Protein AF-A0A7V5UKT0-F1 (afdb_monomer)

Sequence (77 aa):
MRYFGVLLLLGLPGSVGNADEPFVLVGLLHDDAAMKRPHDIELQGDLAYIPGKSGTLAIVDVADPAHPKLLSSLSDI

Structure (mmCIF, N/CA/C/O backbone):
data_AF-A0A7V5UKT0-F1
#
_entry.id   AF-A0A7V5UKT0-F1
#
loop_
_atom_site.group_PDB
_atom_site.id
_atom_site.type_symbol
_atom_site.label_atom_id
_atom_site.label_alt_id
_atom_site.label_comp_id
_atom_site.label_asym_id
_atom_site.label_entity_id
_atom_site.label_seq_id
_atom_site.pdbx_PDB_ins_code
_atom_site.Cartn_x
_atom_site.Cartn_y
_atom_site.Cartn_z
_atom_site.occupancy
_atom_site.B_iso_or_equiv
_atom_site.auth_seq_id
_atom_site.auth_comp_id
_atom_site.auth_asym_id
_atom_site.auth_atom_id
_atom_site.pdbx_PDB_model_num
ATOM 1 N N . MET A 1 1 ? 17.864 -14.382 0.470 1.00 36.75 1 MET A N 1
ATOM 2 C CA . MET A 1 1 ? 17.493 -13.109 1.123 1.00 36.75 1 MET A CA 1
ATOM 3 C C . MET A 1 1 ? 15.990 -12.922 0.947 1.00 36.75 1 MET A C 1
ATOM 5 O O . MET A 1 1 ? 15.564 -12.689 -0.175 1.00 36.75 1 MET A O 1
ATOM 9 N N . ARG A 1 2 ? 15.174 -13.153 1.983 1.00 36.16 2 ARG A N 1
ATOM 10 C CA . ARG A 1 2 ? 13.714 -12.965 1.913 1.00 36.16 2 ARG A CA 1
ATOM 11 C C . ARG A 1 2 ? 13.411 -11.522 2.317 1.00 36.16 2 ARG A C 1
ATOM 13 O O . ARG A 1 2 ? 13.589 -11.184 3.481 1.00 36.16 2 ARG A O 1
ATOM 20 N N . TYR A 1 3 ? 13.049 -10.675 1.358 1.00 37.66 3 TYR A N 1
ATOM 21 C CA . TYR A 1 3 ? 12.551 -9.332 1.651 1.00 37.66 3 TYR A CA 1
ATOM 22 C C . TYR A 1 3 ? 11.088 -9.481 2.074 1.00 37.66 3 TYR A C 1
ATOM 24 O O . TYR A 1 3 ? 10.258 -9.874 1.262 1.00 37.66 3 TYR A O 1
ATOM 32 N N . PHE A 1 4 ? 10.800 -9.271 3.358 1.00 43.12 4 PHE A N 1
ATOM 33 C CA . PHE A 1 4 ? 9.428 -9.172 3.850 1.00 43.12 4 PHE A CA 1
ATOM 34 C C . PHE A 1 4 ? 8.812 -7.867 3.330 1.00 43.12 4 PHE A C 1
ATOM 36 O O . PHE A 1 4 ? 9.471 -6.825 3.350 1.00 43.12 4 PHE A O 1
ATOM 43 N N . GLY A 1 5 ? 7.590 -7.970 2.802 1.00 43.22 5 GLY A N 1
ATOM 44 C CA . GLY A 1 5 ? 6.799 -6.864 2.267 1.00 43.22 5 GLY A CA 1
ATOM 45 C C . GLY A 1 5 ? 6.449 -5.816 3.323 1.00 43.22 5 GLY A C 1
ATOM 46 O O . GLY A 1 5 ? 6.650 -6.024 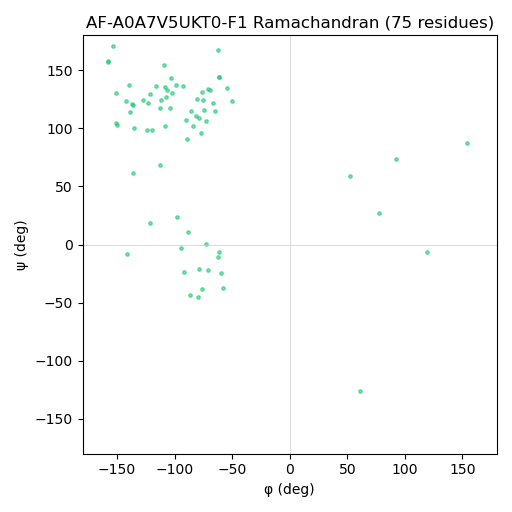4.519 1.00 43.22 5 GLY A O 1
ATOM 47 N N . VAL A 1 6 ? 5.959 -4.671 2.846 1.00 45.97 6 VAL A N 1
ATOM 48 C CA . VAL A 1 6 ? 5.600 -3.502 3.660 1.00 45.97 6 VAL A CA 1
ATOM 49 C C . VAL A 1 6 ? 4.698 -3.898 4.819 1.00 45.97 6 VAL A C 1
ATOM 51 O O . VAL A 1 6 ? 3.617 -4.445 4.621 1.00 45.97 6 VAL A O 1
ATOM 54 N N . LEU A 1 7 ? 5.136 -3.577 6.034 1.00 44.47 7 LEU A N 1
ATOM 55 C CA . LEU A 1 7 ? 4.289 -3.611 7.213 1.00 44.47 7 LEU A CA 1
ATOM 56 C C . LEU A 1 7 ? 3.524 -2.285 7.268 1.00 44.47 7 LEU A C 1
ATOM 58 O O . LEU A 1 7 ? 4.092 -1.260 7.642 1.00 44.47 7 LEU A O 1
ATOM 62 N N . LEU A 1 8 ? 2.252 -2.294 6.866 1.00 48.53 8 LEU A N 1
ATOM 63 C CA . LEU A 1 8 ? 1.365 -1.152 7.075 1.00 48.53 8 LEU A CA 1
ATOM 64 C C . LEU A 1 8 ? 0.933 -1.162 8.551 1.00 48.53 8 LEU A C 1
ATOM 66 O O . LEU A 1 8 ? 0.045 -1.913 8.948 1.00 48.53 8 LEU A O 1
ATOM 70 N N . LEU A 1 9 ? 1.623 -0.391 9.392 1.00 47.25 9 LEU A N 1
ATOM 71 C CA . LEU A 1 9 ? 1.311 -0.282 10.816 1.00 47.25 9 LEU A CA 1
ATOM 72 C C . LEU A 1 9 ? 0.289 0.849 11.018 1.00 47.25 9 LEU A C 1
ATOM 74 O O . LEU A 1 9 ? 0.669 2.004 11.184 1.00 47.25 9 LEU A O 1
ATOM 78 N N . LEU A 1 10 ? -1.007 0.535 10.985 1.00 56.78 10 LEU A N 1
ATOM 79 C CA . LEU A 1 10 ? -2.063 1.493 11.329 1.00 56.78 10 LEU A CA 1
ATOM 80 C C . LEU A 1 10 ? -2.932 0.928 12.451 1.00 56.78 10 LEU A C 1
ATOM 82 O O . LEU A 1 10 ? -3.819 0.123 12.221 1.00 56.78 10 LEU A O 1
ATOM 86 N N . GLY A 1 11 ? -2.664 1.354 13.683 1.00 43.06 11 GLY A N 1
ATOM 87 C CA . GLY A 1 11 ? -3.475 0.999 14.843 1.00 43.06 11 GLY A CA 1
ATOM 88 C C . GLY A 1 11 ? -2.670 1.058 16.130 1.00 43.06 11 GLY A C 1
ATOM 89 O O . GLY A 1 11 ? -2.110 0.053 16.559 1.00 43.06 11 GLY A O 1
ATOM 90 N N . LEU A 1 12 ? -2.617 2.241 16.744 1.00 44.88 12 LEU A N 1
ATOM 91 C CA . LEU A 1 12 ? -2.329 2.357 18.170 1.00 44.88 12 LEU A CA 1
ATOM 92 C C . LEU A 1 12 ? -3.587 1.922 18.935 1.00 44.88 12 LEU A C 1
ATOM 94 O O . LEU A 1 12 ? -4.605 2.616 18.838 1.00 44.88 12 LEU A O 1
ATOM 98 N N . PRO A 1 13 ? -3.558 0.840 19.723 1.00 44.78 13 PRO A N 1
ATOM 99 C CA . PRO A 1 13 ? -4.362 0.818 20.930 1.00 44.78 13 PRO A CA 1
ATOM 100 C C . PRO A 1 13 ? -3.775 1.894 21.870 1.00 44.78 13 PRO A C 1
ATOM 102 O O . PRO A 1 13 ? -2.568 1.966 22.092 1.00 44.78 13 PRO A O 1
ATOM 105 N N . GLY A 1 14 ? -4.616 2.855 22.264 1.00 45.91 14 GLY A N 1
ATOM 106 C CA . GLY A 1 14 ? -4.229 3.944 23.163 1.00 45.91 14 GLY A CA 1
ATOM 107 C C . GLY A 1 14 ? -3.728 5.222 22.480 1.00 45.91 14 GLY A C 1
ATOM 108 O O . GLY A 1 14 ? -2.567 5.599 22.605 1.00 45.91 14 GLY A O 1
ATOM 109 N N . SER A 1 15 ? -4.631 6.001 21.874 1.00 57.78 15 SER A N 1
ATOM 110 C CA . SER A 1 15 ? -4.338 7.406 21.530 1.00 57.78 15 SER A CA 1
ATOM 111 C C . SER A 1 15 ? -4.020 8.284 22.756 1.00 57.78 15 SER A C 1
ATOM 113 O O . SER A 1 15 ? -3.627 9.431 22.568 1.00 57.78 15 SER A O 1
ATOM 115 N N . VAL A 1 16 ? -4.151 7.812 24.002 1.00 54.34 16 VAL A N 1
ATOM 116 C CA . VAL A 1 16 ? -3.713 8.564 25.188 1.00 54.34 16 VAL A CA 1
ATOM 117 C C . VAL A 1 16 ? -3.280 7.590 26.298 1.00 54.34 16 VAL A C 1
ATOM 119 O O . VAL A 1 16 ? -4.126 7.044 26.997 1.00 54.34 16 VAL A O 1
ATOM 122 N N . GLY A 1 17 ? -1.971 7.404 26.511 1.00 46.44 17 GLY A N 1
ATOM 123 C CA . GLY A 1 17 ? -1.450 7.235 27.879 1.00 46.44 17 GLY A CA 1
ATOM 124 C C . GLY A 1 17 ? -0.724 5.952 28.305 1.00 46.44 17 GLY A C 1
ATOM 125 O O . GLY A 1 17 ? -0.187 5.983 29.406 1.00 46.44 17 GLY A O 1
ATOM 126 N N . ASN A 1 18 ? -0.629 4.872 27.518 1.00 51.66 18 ASN A N 1
ATOM 127 C CA . ASN A 1 18 ? 0.141 3.684 27.937 1.00 51.66 18 ASN A CA 1
ATOM 128 C C . ASN A 1 18 ? 0.963 3.083 26.792 1.00 51.66 18 ASN A C 1
ATOM 130 O O . ASN A 1 18 ? 0.417 2.544 25.838 1.00 51.66 18 ASN A O 1
ATOM 134 N N . ALA A 1 19 ? 2.290 3.140 26.921 1.00 60.94 19 ALA A N 1
ATOM 135 C CA . ALA A 1 19 ? 3.253 2.582 25.967 1.00 60.94 19 ALA A CA 1
ATOM 136 C C . ALA A 1 19 ? 3.331 1.038 25.977 1.00 60.94 19 ALA A C 1
ATOM 138 O O . ALA A 1 19 ? 4.117 0.466 25.226 1.00 60.94 19 ALA A O 1
ATOM 139 N N . ASP A 1 20 ? 2.530 0.379 26.820 1.00 70.75 20 ASP A N 1
ATOM 140 C CA . ASP A 1 20 ? 2.506 -1.076 26.998 1.00 70.75 20 ASP A CA 1
ATOM 141 C C . ASP A 1 20 ? 1.436 -1.784 26.147 1.00 70.75 20 ASP A C 1
ATOM 143 O O . ASP A 1 20 ? 1.364 -3.015 26.162 1.00 70.75 20 ASP A O 1
ATOM 147 N N . GLU A 1 21 ? 0.599 -1.054 25.396 1.00 66.94 21 GLU A N 1
ATOM 148 C CA . GLU A 1 21 ? -0.360 -1.708 24.505 1.00 66.94 21 GLU A CA 1
ATOM 149 C C . GLU A 1 21 ? 0.319 -2.148 23.191 1.00 66.94 21 GLU A C 1
ATOM 151 O O . GLU A 1 21 ? 0.949 -1.338 22.503 1.00 66.94 21 GLU A O 1
ATOM 156 N N . PRO A 1 22 ? 0.218 -3.437 22.815 1.00 75.69 22 PRO A N 1
ATOM 157 C CA . PRO A 1 22 ? 0.851 -3.941 21.607 1.00 75.69 22 PRO A CA 1
ATOM 158 C C . PRO A 1 22 ? 0.137 -3.402 20.370 1.00 75.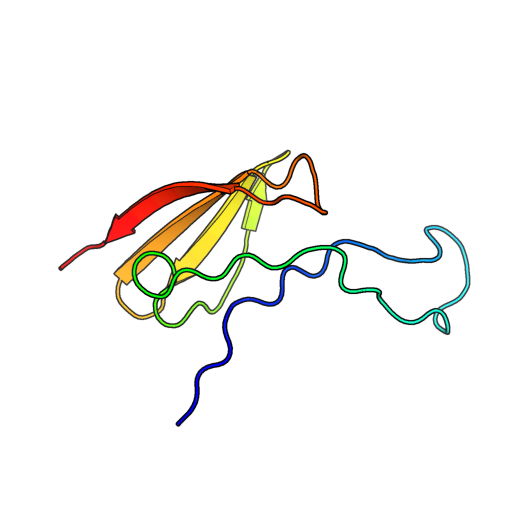69 22 PRO A C 1
ATOM 160 O O . PRO A 1 22 ? -1.082 -3.493 20.263 1.00 75.69 22 PRO A O 1
ATOM 163 N N . PHE A 1 23 ? 0.895 -2.918 19.389 1.00 73.44 23 PHE A N 1
ATOM 164 C CA . PHE A 1 23 ? 0.345 -2.619 18.068 1.00 73.44 23 PHE A CA 1
ATOM 165 C C . PHE A 1 23 ? -0.360 -3.848 17.488 1.00 73.44 23 PHE A C 1
ATOM 167 O O . PHE A 1 23 ? 0.178 -4.959 17.513 1.00 73.44 23 PHE A O 1
ATOM 174 N N . VAL A 1 24 ? -1.551 -3.639 16.932 1.00 81.69 24 VAL A N 1
ATOM 175 C CA . VAL A 1 24 ? -2.318 -4.694 16.266 1.00 81.69 24 VAL A CA 1
ATOM 176 C C . VAL A 1 24 ? -2.170 -4.531 14.759 1.00 81.69 24 VAL A C 1
ATOM 178 O O . VAL A 1 24 ? -2.364 -3.444 14.220 1.00 81.69 24 VAL A O 1
ATOM 181 N N . LEU A 1 25 ? -1.842 -5.621 14.065 1.00 84.31 25 LEU A N 1
ATOM 182 C CA . LEU A 1 25 ? -1.898 -5.658 12.606 1.00 84.31 25 LEU A CA 1
ATOM 183 C C . LEU A 1 25 ? -3.368 -5.700 12.171 1.00 84.31 25 LEU A C 1
ATOM 185 O O . LEU A 1 25 ? -4.018 -6.733 12.315 1.00 84.31 25 LEU A O 1
ATOM 189 N N . VAL A 1 26 ? -3.886 -4.583 11.659 1.00 89.06 26 VAL A N 1
ATOM 190 C CA . VAL A 1 26 ? -5.294 -4.474 11.232 1.00 89.06 26 VAL A CA 1
ATOM 191 C C . VAL A 1 26 ? -5.512 -4.816 9.759 1.00 89.06 26 VAL A C 1
ATOM 193 O O . VAL A 1 26 ? -6.609 -5.220 9.394 1.00 89.06 26 VAL A O 1
ATOM 196 N N . GLY A 1 27 ? -4.475 -4.701 8.925 1.00 87.81 27 GLY A N 1
ATOM 197 C CA . GLY A 1 27 ? -4.551 -4.953 7.491 1.00 87.81 27 GLY A CA 1
ATOM 198 C C . GLY A 1 27 ? -3.188 -5.274 6.889 1.00 87.81 27 GLY A C 1
ATOM 199 O O . GLY A 1 27 ? -2.143 -4.930 7.441 1.00 87.81 27 GLY A O 1
ATOM 200 N N . LEU A 1 28 ? -3.204 -5.968 5.753 1.00 89.81 28 LEU A N 1
ATOM 201 C CA . LEU A 1 28 ? -2.011 -6.347 5.002 1.00 89.81 28 LEU A CA 1
ATOM 202 C C . LEU A 1 28 ? -2.315 -6.249 3.508 1.00 89.81 28 LEU A C 1
ATOM 204 O O . LEU A 1 28 ? -3.217 -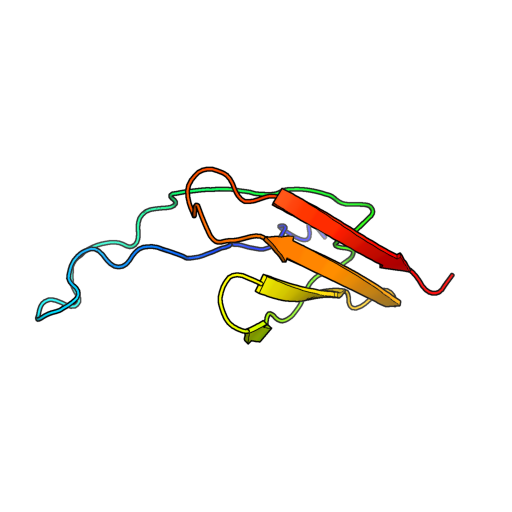6.918 3.010 1.00 89.81 28 LEU A O 1
ATOM 208 N N . LEU A 1 29 ? -1.516 -5.462 2.795 1.00 92.50 29 LEU A N 1
ATOM 209 C CA . LEU A 1 29 ? -1.513 -5.429 1.339 1.00 92.50 29 LEU A CA 1
ATOM 210 C C . LEU A 1 29 ? -0.192 -6.014 0.843 1.00 92.50 29 LEU A C 1
ATOM 212 O O . LEU A 1 29 ? 0.877 -5.532 1.210 1.00 92.50 29 LEU A O 1
ATOM 216 N N . HIS A 1 30 ? -0.264 -7.039 -0.003 1.00 91.06 30 HIS A N 1
ATOM 217 C CA . HIS A 1 30 ? 0.904 -7.666 -0.619 1.00 91.06 30 HIS A CA 1
ATOM 218 C C . HIS A 1 30 ? 0.765 -7.614 -2.138 1.00 91.06 30 HIS A C 1
ATOM 220 O O . HIS A 1 30 ? -0.185 -8.166 -2.686 1.00 91.06 30 HIS A O 1
ATOM 226 N N . ASP A 1 31 ? 1.730 -6.991 -2.810 1.00 92.56 31 ASP A N 1
ATOM 227 C CA . ASP A 1 31 ? 1.851 -6.996 -4.269 1.00 92.56 31 ASP A CA 1
ATOM 228 C C . ASP A 1 31 ? 3.331 -6.868 -4.659 1.00 92.56 31 ASP A C 1
ATOM 230 O O . ASP A 1 31 ? 3.931 -5.797 -4.556 1.00 92.56 31 ASP A O 1
ATOM 234 N N . ASP A 1 32 ? 3.939 -7.977 -5.087 1.00 89.06 32 ASP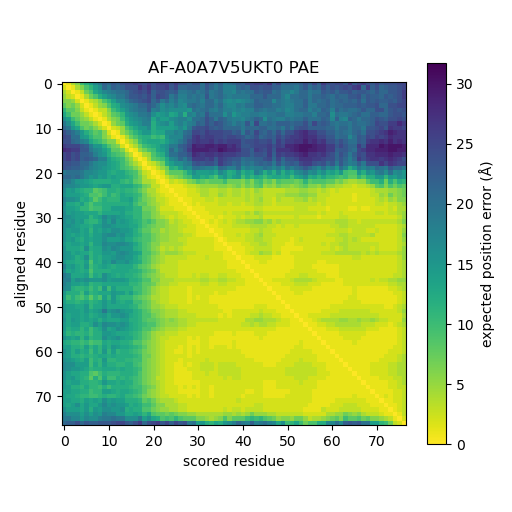 A N 1
ATOM 235 C CA . ASP A 1 32 ? 5.369 -8.026 -5.423 1.00 89.06 32 ASP A CA 1
ATOM 236 C C . ASP A 1 32 ? 5.716 -7.273 -6.715 1.00 89.06 32 ASP A C 1
ATOM 238 O O . ASP A 1 32 ? 6.878 -6.920 -6.933 1.00 89.06 32 ASP A O 1
ATOM 242 N N . ALA A 1 33 ? 4.740 -7.052 -7.599 1.00 87.75 33 ALA A N 1
ATOM 243 C CA . ALA A 1 33 ? 4.965 -6.343 -8.850 1.00 87.75 33 ALA A CA 1
ATOM 244 C C . ALA A 1 33 ? 4.984 -4.829 -8.610 1.00 87.75 33 ALA A C 1
ATOM 246 O O . ALA A 1 33 ? 5.900 -4.154 -9.087 1.00 87.75 33 ALA A O 1
ATOM 247 N N . ALA A 1 34 ? 4.024 -4.328 -7.830 1.00 89.31 34 ALA A N 1
ATOM 248 C CA . ALA A 1 34 ? 3.901 -2.918 -7.482 1.00 89.31 34 ALA A CA 1
ATOM 249 C C . ALA A 1 34 ? 4.925 -2.475 -6.421 1.00 89.31 34 ALA A C 1
ATOM 251 O O . ALA A 1 34 ? 5.484 -1.378 -6.509 1.00 89.31 34 ALA A O 1
ATOM 252 N N . MET A 1 35 ? 5.211 -3.324 -5.428 1.00 91.69 35 MET A N 1
ATOM 253 C CA . MET A 1 35 ? 6.063 -2.997 -4.279 1.00 91.69 35 MET A CA 1
ATOM 254 C C . MET A 1 35 ? 7.365 -3.803 -4.297 1.00 91.69 35 MET A C 1
ATOM 256 O O . MET A 1 35 ? 7.622 -4.655 -3.445 1.00 91.69 35 MET A O 1
ATOM 260 N N . LYS A 1 36 ? 8.246 -3.513 -5.260 1.00 93.44 36 LYS A N 1
ATOM 261 C CA . LYS A 1 36 ? 9.554 -4.174 -5.343 1.00 93.44 36 LYS A CA 1
ATOM 262 C C . LYS A 1 36 ? 10.560 -3.539 -4.391 1.00 93.44 36 LYS A C 1
ATOM 264 O O . LYS A 1 36 ? 11.061 -2.440 -4.630 1.00 93.44 36 LYS A O 1
ATOM 269 N N . ARG A 1 37 ? 10.936 -4.285 -3.347 1.00 91.56 37 ARG A N 1
ATOM 270 C CA . ARG A 1 37 ? 11.896 -3.849 -2.311 1.00 91.56 37 ARG A CA 1
ATOM 271 C C . ARG A 1 37 ? 11.493 -2.494 -1.711 1.00 91.56 37 ARG A C 1
ATOM 273 O O . ARG A 1 37 ? 12.266 -1.533 -1.810 1.00 91.56 37 ARG A O 1
ATOM 280 N N . PRO A 1 38 ? 10.291 -2.410 -1.130 1.00 92.69 38 PRO A N 1
ATOM 281 C CA . PRO A 1 38 ? 9.822 -1.187 -0.509 1.00 92.69 38 PRO A CA 1
ATOM 282 C C . PRO A 1 38 ? 10.761 -0.823 0.641 1.00 92.69 38 PRO A C 1
ATOM 284 O O . PRO A 1 38 ? 11.340 -1.700 1.289 1.00 92.69 38 PRO A O 1
ATOM 287 N N . HIS A 1 39 ? 10.980 0.468 0.843 1.00 92.25 39 HIS A N 1
ATOM 288 C CA . HIS A 1 39 ? 11.949 0.933 1.836 1.00 92.25 39 HIS A CA 1
ATOM 289 C C . HIS A 1 39 ? 11.524 2.171 2.604 1.00 92.25 39 HIS A C 1
ATOM 291 O O . HIS A 1 39 ? 12.219 2.530 3.549 1.00 92.25 39 HIS A O 1
ATOM 297 N N . ASP A 1 40 ? 10.427 2.794 2.192 1.00 93.94 40 ASP A N 1
ATOM 298 C CA . ASP A 1 40 ? 9.859 3.956 2.847 1.00 93.94 40 ASP A CA 1
ATOM 299 C C . ASP A 1 40 ? 8.351 4.017 2.576 1.00 93.94 40 ASP A C 1
ATOM 301 O O . ASP A 1 40 ? 7.831 3.242 1.759 1.00 93.94 40 ASP A O 1
ATOM 305 N N . ILE A 1 41 ? 7.670 4.928 3.263 1.00 95.00 41 ILE A N 1
ATOM 306 C CA . IL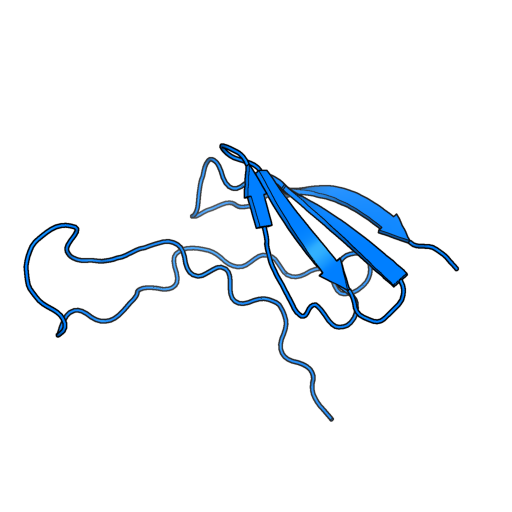E A 1 41 ? 6.257 5.246 3.076 1.00 95.00 41 ILE A CA 1
ATOM 307 C C . ILE A 1 41 ? 6.002 6.710 3.448 1.00 95.00 41 ILE A C 1
ATOM 309 O O . ILE A 1 41 ? 6.365 7.146 4.535 1.00 95.00 41 ILE A O 1
ATOM 313 N N . GLU A 1 42 ? 5.322 7.444 2.570 1.00 96.56 42 GLU A N 1
ATOM 314 C CA . GLU A 1 42 ? 4.826 8.796 2.857 1.00 96.56 42 GLU A CA 1
ATOM 315 C C . GLU A 1 42 ? 3.295 8.803 2.818 1.00 96.56 42 GLU A C 1
ATOM 317 O O . GLU A 1 42 ? 2.696 8.219 1.910 1.00 96.56 42 GLU A O 1
ATOM 322 N N . LEU A 1 43 ? 2.659 9.462 3.789 1.00 95.94 43 LEU A N 1
ATOM 323 C CA . LEU A 1 43 ? 1.202 9.563 3.886 1.00 95.94 43 LEU A CA 1
ATOM 324 C C . LEU A 1 43 ? 0.721 10.965 3.497 1.00 95.94 43 LEU A C 1
ATOM 326 O O . LEU A 1 43 ? 1.211 11.966 4.013 1.00 95.94 43 LEU A O 1
ATOM 330 N N . GLN A 1 44 ? -0.304 11.042 2.648 1.00 95.75 44 GLN A N 1
ATOM 331 C CA . GLN A 1 44 ? -0.995 12.289 2.319 1.00 95.75 44 GLN A CA 1
ATOM 332 C C . GLN A 1 44 ? -2.510 12.074 2.342 1.00 95.75 44 GLN A C 1
ATOM 334 O O . GLN A 1 44 ? -3.098 11.568 1.385 1.00 95.75 44 GLN A O 1
ATOM 339 N N . GLY A 1 45 ? -3.150 12.480 3.440 1.00 95.56 45 GLY A N 1
ATOM 340 C CA . GLY A 1 45 ? -4.553 12.142 3.683 1.00 95.56 45 GLY A CA 1
ATOM 341 C C . GLY A 1 45 ? -4.718 10.625 3.767 1.00 95.56 45 GLY A C 1
ATOM 342 O O . GLY A 1 45 ? -3.985 9.973 4.506 1.00 95.56 45 GLY A O 1
ATOM 343 N N . ASP A 1 46 ? -5.623 10.079 2.959 1.00 96.88 46 ASP A N 1
ATOM 344 C CA . ASP A 1 46 ? -5.905 8.641 2.902 1.00 96.88 46 ASP A CA 1
ATOM 345 C C . ASP A 1 46 ? -5.006 7.882 1.912 1.00 96.88 46 ASP A C 1
ATOM 347 O O . ASP A 1 46 ? -5.274 6.729 1.585 1.00 96.88 46 ASP A O 1
ATOM 351 N N . LEU A 1 47 ? -3.950 8.515 1.391 1.00 97.00 47 LEU A N 1
ATOM 352 C CA . LEU A 1 47 ? -3.035 7.894 0.437 1.00 97.00 47 LEU A CA 1
ATOM 353 C C . LEU A 1 47 ? -1.680 7.591 1.069 1.00 97.00 47 LEU A C 1
ATOM 355 O O . LEU A 1 47 ? -1.079 8.448 1.714 1.00 97.00 47 LEU A O 1
ATOM 359 N N . ALA A 1 48 ? -1.172 6.394 0.794 1.00 96.94 48 ALA A N 1
ATOM 360 C CA . ALA A 1 48 ? 0.191 5.969 1.060 1.00 96.94 48 ALA A CA 1
ATOM 361 C C . ALA A 1 48 ? 0.990 5.860 -0.245 1.00 96.94 48 ALA A C 1
ATOM 363 O O . ALA A 1 48 ? 0.600 5.149 -1.175 1.00 96.94 48 ALA A O 1
ATOM 364 N N . TYR A 1 49 ? 2.142 6.524 -0.284 1.00 96.50 49 TYR A N 1
ATOM 365 C CA . TYR A 1 49 ? 3.116 6.452 -1.368 1.00 96.50 49 TYR A CA 1
ATOM 366 C C . TYR A 1 49 ? 4.295 5.596 -0.926 1.00 96.50 49 TYR A C 1
ATOM 368 O O . TYR A 1 49 ? 4.998 5.936 0.022 1.00 96.50 49 TYR A O 1
ATOM 376 N N . ILE A 1 50 ? 4.515 4.479 -1.615 1.00 96.06 50 ILE A N 1
ATOM 377 C CA . ILE A 1 50 ? 5.490 3.461 -1.215 1.00 96.06 50 ILE A CA 1
ATOM 378 C C . ILE A 1 50 ? 6.532 3.309 -2.330 1.00 96.06 50 ILE A C 1
ATOM 380 O O . ILE A 1 50 ? 6.274 2.616 -3.324 1.00 96.06 50 ILE A O 1
ATOM 384 N N . PRO A 1 51 ? 7.714 3.940 -2.205 1.00 95.19 51 PRO A N 1
ATOM 385 C CA . PRO A 1 51 ? 8.793 3.766 -3.163 1.00 95.19 51 PRO A CA 1
ATOM 386 C C . PRO A 1 51 ? 9.508 2.418 -2.982 1.00 95.19 51 PRO A C 1
ATOM 388 O O . PRO A 1 51 ? 9.955 2.025 -1.896 1.00 95.19 51 PRO A O 1
ATOM 391 N N . GLY A 1 52 ? 9.684 1.715 -4.094 1.00 93.50 52 GLY A N 1
ATOM 392 C CA . GLY A 1 52 ? 10.494 0.514 -4.214 1.00 93.50 52 GLY A CA 1
ATOM 393 C C . GLY A 1 52 ? 11.924 0.834 -4.641 1.00 93.50 52 GLY A C 1
ATOM 394 O O . GL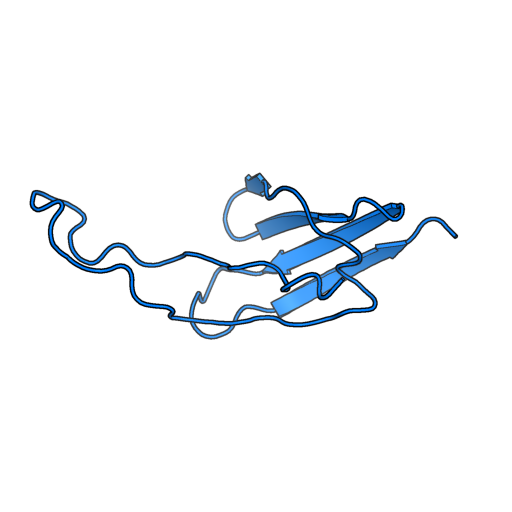Y A 1 52 ? 12.152 1.581 -5.592 1.00 93.50 52 GLY A O 1
ATOM 395 N N . LYS A 1 53 ? 12.923 0.204 -4.006 1.00 92.69 53 LYS A N 1
ATOM 396 C CA . LYS A 1 53 ? 14.345 0.335 -4.396 1.00 92.69 53 LYS A CA 1
ATOM 397 C C . LYS A 1 53 ? 14.643 -0.166 -5.813 1.00 92.69 53 LYS A C 1
ATOM 399 O O . LYS A 1 53 ? 15.749 0.032 -6.302 1.00 92.69 53 LYS A O 1
ATOM 404 N N . SER A 1 54 ?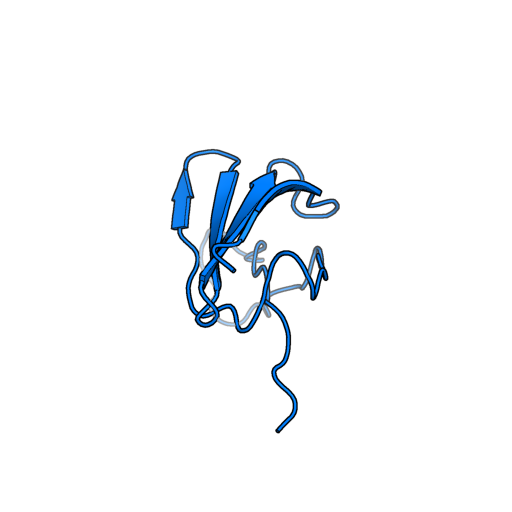 13.695 -0.851 -6.444 1.00 92.38 54 SER A N 1
ATOM 405 C CA . SER A 1 54 ? 13.796 -1.348 -7.816 1.00 92.38 54 SER A CA 1
ATOM 406 C C . SER A 1 54 ? 13.112 -0.440 -8.844 1.00 92.38 54 SER A C 1
ATOM 408 O O . SER A 1 54 ? 12.725 -0.939 -9.892 1.00 92.38 54 SER A O 1
ATOM 410 N N . GLY A 1 55 ? 12.934 0.853 -8.552 1.00 92.44 55 GLY A N 1
ATOM 411 C CA . GLY A 1 55 ? 12.336 1.801 -9.501 1.00 92.44 55 GLY A CA 1
ATOM 412 C C . GLY A 1 55 ? 10.813 1.696 -9.601 1.00 92.44 55 GLY A C 1
ATOM 413 O O . GLY A 1 55 ? 10.241 2.008 -10.642 1.00 92.44 55 GLY A O 1
ATOM 414 N N . THR A 1 56 ? 10.147 1.238 -8.535 1.00 94.94 56 THR A N 1
ATOM 415 C CA . THR A 1 56 ? 8.680 1.198 -8.477 1.00 94.94 56 THR A CA 1
ATOM 416 C C . THR A 1 56 ? 8.134 2.238 -7.510 1.00 94.94 56 THR A C 1
ATOM 418 O O . THR A 1 56 ? 8.809 2.642 -6.563 1.00 94.94 56 THR A O 1
ATOM 421 N N . LEU A 1 57 ? 6.896 2.661 -7.736 1.00 95.38 57 LEU A N 1
ATOM 422 C CA . LEU A 1 57 ? 6.126 3.479 -6.808 1.00 95.38 57 LEU A CA 1
ATOM 423 C C . LEU A 1 57 ? 4.712 2.917 -6.749 1.00 95.38 57 LEU A C 1
ATOM 425 O O . LEU A 1 57 ? 4.033 2.884 -7.773 1.00 95.38 57 LEU A O 1
ATOM 429 N N . ALA A 1 58 ? 4.273 2.497 -5.567 1.00 97.12 58 ALA A N 1
ATOM 430 C CA . ALA A 1 58 ? 2.888 2.114 -5.327 1.00 97.12 58 ALA A CA 1
ATOM 431 C C . ALA A 1 58 ? 2.130 3.268 -4.659 1.00 97.12 58 ALA A C 1
ATOM 433 O O . ALA A 1 58 ? 2.655 3.913 -3.751 1.00 97.12 58 ALA A O 1
ATOM 434 N N . ILE A 1 59 ? 0.901 3.508 -5.115 1.00 97.62 59 ILE A N 1
ATOM 435 C CA . ILE A 1 59 ? -0.054 4.442 -4.514 1.00 97.62 59 ILE A CA 1
ATOM 436 C C . ILE A 1 59 ? -1.195 3.604 -3.948 1.00 97.62 59 ILE A C 1
ATOM 438 O O . ILE A 1 59 ? -1.881 2.898 -4.693 1.00 97.62 59 ILE A O 1
ATOM 442 N N . VAL A 1 60 ? -1.380 3.667 -2.635 1.00 97.62 60 VAL A N 1
ATOM 443 C CA . VAL A 1 60 ? -2.313 2.820 -1.891 1.00 97.62 60 VAL A CA 1
ATOM 444 C C . VAL A 1 60 ? -3.325 3.699 -1.162 1.00 97.62 60 VAL A C 1
ATOM 446 O O . VAL A 1 60 ? -2.937 4.621 -0.457 1.00 97.62 60 VAL A O 1
ATOM 449 N N . ASP A 1 61 ? -4.610 3.404 -1.326 1.00 97.44 61 ASP A N 1
ATOM 450 C CA . ASP A 1 61 ? -5.687 3.927 -0.484 1.00 97.44 61 ASP A CA 1
ATOM 451 C C . ASP A 1 61 ? -5.672 3.193 0.861 1.00 97.44 61 ASP A C 1
ATOM 453 O O . ASP A 1 61 ? -5.727 1.959 0.909 1.00 97.44 61 ASP A O 1
ATOM 457 N N . VAL A 1 62 ? -5.570 3.966 1.938 1.00 96.81 62 VAL A N 1
ATOM 458 C CA . VAL A 1 62 ? -5.528 3.516 3.331 1.00 96.81 62 VAL A CA 1
ATOM 459 C C . VAL A 1 62 ? -6.663 4.119 4.172 1.00 96.81 62 VAL A C 1
ATOM 461 O O . VAL A 1 62 ? -6.584 4.081 5.399 1.00 96.81 62 VAL A O 1
ATOM 464 N N . ALA A 1 63 ? -7.732 4.632 3.540 1.00 96.38 63 ALA A N 1
ATOM 465 C CA . ALA A 1 63 ? -8.906 5.184 4.230 1.00 96.38 63 ALA A CA 1
ATOM 466 C C . ALA A 1 63 ? -9.577 4.165 5.170 1.00 96.38 63 ALA A C 1
ATOM 468 O O . ALA A 1 63 ? -10.042 4.520 6.253 1.00 96.38 63 ALA A O 1
ATOM 469 N N . ASP A 1 64 ? -9.619 2.891 4.758 1.00 95.25 64 ASP A N 1
ATOM 470 C CA . ASP A 1 64 ? -9.976 1.754 5.611 1.00 95.25 64 ASP A CA 1
ATOM 471 C C . ASP A 1 64 ? -8.715 0.921 5.904 1.00 95.25 64 ASP A C 1
ATOM 473 O O . ASP A 1 64 ? -8.295 0.127 5.054 1.00 95.25 64 ASP A O 1
ATOM 477 N N . PRO A 1 65 ? -8.112 1.055 7.101 1.00 91.50 65 PRO A N 1
ATOM 478 C CA . PRO A 1 65 ? -6.909 0.316 7.473 1.00 91.50 65 PRO A CA 1
ATOM 479 C C . PRO A 1 65 ? -7.069 -1.208 7.438 1.00 91.50 65 PRO A C 1
ATOM 481 O O . PRO A 1 65 ? -6.072 -1.911 7.281 1.00 91.50 65 PRO A O 1
ATOM 484 N N . ALA A 1 66 ? -8.295 -1.732 7.573 1.00 94.38 66 ALA A N 1
ATOM 485 C CA . ALA A 1 66 ? -8.556 -3.169 7.490 1.00 94.38 66 ALA A CA 1
ATOM 486 C C . ALA A 1 66 ? -8.596 -3.681 6.041 1.00 94.38 66 ALA A C 1
ATOM 488 O O . ALA A 1 66 ? -8.377 -4.868 5.795 1.00 94.38 66 ALA A O 1
ATOM 489 N N . HIS A 1 67 ? -8.832 -2.787 5.075 1.00 94.31 67 HIS A N 1
ATOM 490 C CA . HIS A 1 67 ? -8.949 -3.111 3.654 1.00 94.31 67 HIS A CA 1
ATOM 491 C C . HIS A 1 67 ? -8.182 -2.111 2.769 1.00 94.31 67 HIS A C 1
ATOM 493 O O . HIS A 1 67 ? -8.798 -1.454 1.922 1.00 94.31 67 HIS A O 1
ATOM 499 N N . PRO A 1 68 ? -6.845 -2.005 2.916 1.00 96.38 68 PRO A N 1
ATOM 500 C CA . PRO A 1 68 ? -6.029 -1.149 2.062 1.00 96.38 68 PRO A CA 1
ATOM 501 C C . PRO A 1 68 ? -6.111 -1.595 0.597 1.00 96.38 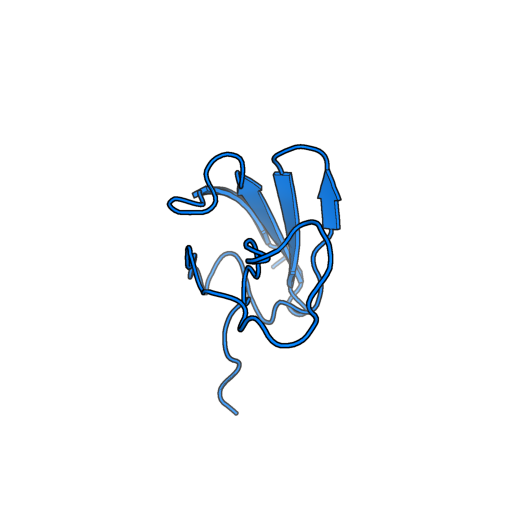68 PRO A C 1
ATOM 503 O O . PRO A 1 68 ? -6.156 -2.793 0.299 1.00 96.38 68 PRO A O 1
ATOM 506 N N . LYS A 1 69 ? -6.100 -0.640 -0.337 1.00 96.81 69 LYS A N 1
ATOM 507 C CA . LYS A 1 69 ? -6.266 -0.915 -1.774 1.00 96.81 69 LYS A CA 1
ATOM 508 C C . LYS A 1 69 ? -5.142 -0.298 -2.581 1.00 96.81 69 LYS A C 1
ATOM 510 O O . LYS A 1 69 ? -4.939 0.910 -2.548 1.00 96.81 69 LYS A O 1
ATOM 515 N N . LEU A 1 70 ? -4.451 -1.112 -3.374 1.00 96.88 70 LEU A N 1
ATOM 516 C CA . LEU A 1 70 ? -3.558 -0.591 -4.406 1.00 96.88 70 LEU A CA 1
ATOM 517 C C . LEU A 1 70 ? -4.394 0.159 -5.452 1.00 96.88 70 LEU A C 1
ATOM 519 O O . LEU A 1 70 ? -5.207 -0.452 -6.144 1.00 96.88 70 LEU A O 1
ATOM 523 N N . LEU A 1 71 ? -4.198 1.472 -5.564 1.00 97.69 71 LEU A N 1
ATOM 524 C CA . LEU A 1 71 ? -4.875 2.290 -6.570 1.00 97.69 71 LEU A CA 1
ATOM 525 C C . LEU A 1 71 ? -4.109 2.299 -7.888 1.00 97.69 71 LEU A C 1
ATOM 527 O O . LEU A 1 71 ? -4.705 2.229 -8.960 1.00 97.69 71 LEU A O 1
ATOM 531 N N . SER A 1 72 ? -2.786 2.436 -7.809 1.00 96.44 72 SER A N 1
ATOM 532 C CA . SER A 1 72 ? -1.923 2.524 -8.981 1.00 96.44 72 SER A CA 1
ATOM 533 C C . SER A 1 72 ? -0.491 2.142 -8.640 1.00 96.44 72 SER A C 1
ATOM 535 O O . SER A 1 72 ? -0.057 2.232 -7.489 1.00 96.44 72 SER A O 1
ATOM 537 N N . SER A 1 73 ? 0.259 1.751 -9.663 1.00 95.44 73 SER A N 1
ATOM 538 C CA . SER A 1 73 ? 1.692 1.523 -9.562 1.00 95.44 73 SER A CA 1
ATOM 539 C C . SER A 1 73 ? 2.409 2.047 -10.795 1.00 95.44 73 SER A C 1
ATOM 541 O O . SER A 1 73 ? 1.984 1.785 -11.921 1.00 95.44 73 SER A O 1
ATOM 543 N N . LEU A 1 74 ? 3.536 2.714 -10.578 1.00 95.19 74 LEU A N 1
ATOM 544 C CA . LEU A 1 74 ? 4.507 3.024 -11.615 1.00 95.19 74 LEU A CA 1
ATOM 545 C C . LEU A 1 74 ? 5.690 2.066 -11.492 1.00 95.19 74 LEU A C 1
ATOM 547 O O . LEU A 1 74 ? 6.106 1.702 -10.391 1.00 95.19 74 LEU A O 1
ATOM 551 N N . SER A 1 75 ? 6.236 1.657 -12.628 1.00 92.62 75 SER A N 1
ATOM 552 C CA . SER A 1 75 ? 7.498 0.932 -12.706 1.00 92.62 75 SER A CA 1
ATOM 553 C C . SER A 1 75 ? 8.298 1.512 -13.856 1.00 92.62 75 SER A C 1
ATOM 555 O O . SER A 1 75 ? 7.819 1.510 -14.988 1.00 92.62 75 SER A O 1
ATOM 557 N N . ASP A 1 76 ? 9.485 2.015 -13.546 1.00 81.81 76 ASP A N 1
ATOM 558 C CA . ASP A 1 76 ? 10.493 2.335 -14.550 1.00 81.81 76 ASP A CA 1
ATOM 559 C C . ASP A 1 76 ? 11.288 1.047 -14.817 1.00 81.81 76 ASP A C 1
ATOM 561 O O . ASP A 1 76 ? 11.874 0.479 -13.888 1.00 81.81 76 ASP A O 1
ATOM 565 N N . ILE A 1 77 ? 11.189 0.517 -16.041 1.00 65.62 77 ILE A N 1
ATOM 566 C CA . ILE A 1 77 ? 11.793 -0.760 -16.467 1.00 65.62 77 ILE A CA 1
ATOM 567 C C . ILE A 1 77 ? 12.880 -0.552 -17.512 1.00 65.62 77 ILE A C 1
ATOM 569 O O . ILE A 1 77 ? 12.693 0.303 -18.405 1.00 65.62 77 ILE A O 1
#

Foldseek 3Di:
DDQDFDQPQDDDPCPDDDPPDDGDQQDDDDDCVQAAQWDDWDDDPQWIWTDHPQQKIWIWGCVPVNDIGTPDMDHDD

Mean predicted aligned error: 9.15 Å

Nearest PDB structures (foldseek):
  1p22-assembly1_A  TM=8.470E-01  e=2.696E-01  Homo sapiens
  6ttu-assembly1_T  TM=8.589E-01  e=3.458E-01  Homo sapiens
  6m92-assembly1_A  TM=8.634E-01  e=3.680E-01  Homo sapiens
  8hmf-assembly1_D  TM=7.399E-01  e=3.680E-01  Tetrahymena thermophila
  5a9q-assembly1_7  TM=7.821E-01  e=9.354E-01  Homo sapiens

Solvent-accessible surface area (backbone atoms only — not comparable to full-atom values): 4743 Å² total; per-residue (Å²): 137,87,82,79,74,72,80,60,84,58,48,72,57,57,97,74,86,53,96,81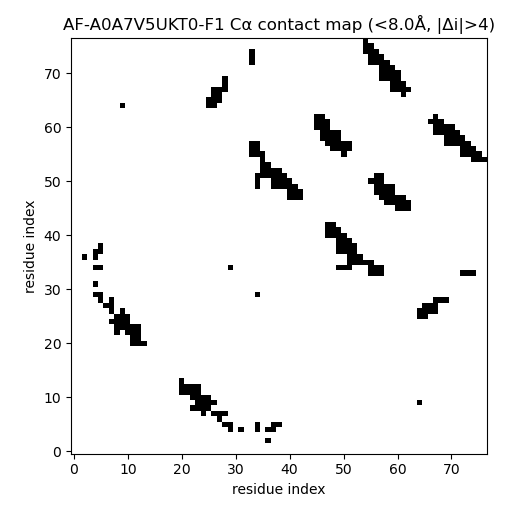,53,71,73,49,85,51,32,84,67,87,51,73,84,35,44,30,61,56,79,57,76,48,76,60,88,48,34,37,42,30,43,12,80,66,50,19,34,24,37,27,41,45,77,45,51,66,64,51,38,82,74,48,60,48,71,66,129

Secondary structure (DSSP, 8-state):
---PPP------S-SSS-TTSPPP-------TTT-SSB---EEETTEEEEEETTTEEEEEE-SSTTS-EEEEEEE--

pLDDT: mean 80.51, std 20.62, range [36.16, 97.69]

Radius of gyration: 13.67 Å; Cα contacts (8 Å, |Δi|>4): 149; chains: 1; bounding box: 28×25×44 Å